Protein AF-A0A2R6G5H4-F1 (afdb_monomer_lite)

Structure (mmCIF, N/CA/C/O backbone):
data_AF-A0A2R6G5H4-F1
#
_entry.id   AF-A0A2R6G5H4-F1
#
loop_
_atom_site.group_PDB
_atom_site.id
_atom_site.type_symbol
_atom_site.label_atom_id
_atom_site.label_alt_id
_atom_site.label_comp_id
_atom_site.label_asym_id
_atom_site.label_entity_id
_atom_site.label_seq_id
_atom_site.pdbx_PDB_ins_code
_atom_site.Cartn_x
_atom_site.Cartn_y
_atom_site.Cartn_z
_atom_site.occupancy
_atom_site.B_iso_or_equiv
_atom_site.auth_seq_id
_atom_site.auth_comp_id
_atom_site.auth_asym_id
_atom_site.auth_atom_id
_atom_site.pdbx_PDB_model_num
ATOM 1 N N . MET A 1 1 ? 20.230 6.333 -19.711 1.00 65.38 1 MET A N 1
ATOM 2 C CA . MET A 1 1 ? 18.895 6.264 -19.103 1.00 65.38 1 MET A CA 1
ATOM 3 C C . MET A 1 1 ? 18.221 7.613 -19.285 1.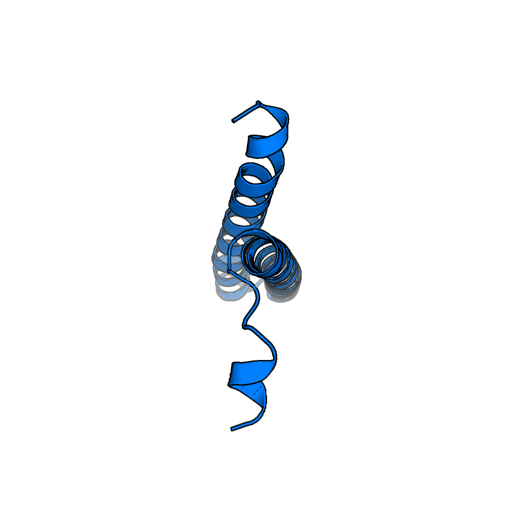00 65.38 1 MET A C 1
ATOM 5 O O . MET A 1 1 ? 18.756 8.617 -18.824 1.00 65.38 1 MET A O 1
ATOM 9 N N . SER A 1 2 ? 17.148 7.660 -20.063 1.00 86.94 2 SER A N 1
ATOM 10 C CA . SER A 1 2 ? 16.364 8.869 -20.316 1.00 86.94 2 SER A CA 1
ATOM 11 C C . SER A 1 2 ? 15.376 9.134 -19.172 1.00 86.94 2 SER A C 1
ATOM 13 O O . SER A 1 2 ? 15.079 8.240 -18.383 1.00 86.94 2 SER A O 1
ATOM 15 N N . ILE A 1 3 ? 14.839 10.357 -19.083 1.00 83.06 3 ILE A N 1
ATOM 16 C CA . ILE A 1 3 ? 13.796 10.693 -18.094 1.00 83.06 3 ILE A CA 1
ATOM 17 C C . ILE A 1 3 ? 12.580 9.769 -18.253 1.00 83.06 3 ILE A C 1
ATOM 19 O O . ILE A 1 3 ? 12.020 9.339 -17.253 1.00 83.06 3 ILE A O 1
ATOM 23 N N . ALA A 1 4 ? 12.211 9.423 -19.490 1.00 82.56 4 ALA A N 1
ATOM 24 C CA . ALA A 1 4 ? 11.084 8.536 -19.765 1.00 82.56 4 ALA A CA 1
ATOM 25 C C . ALA A 1 4 ? 11.293 7.126 -19.186 1.00 82.56 4 ALA A C 1
ATOM 27 O O . ALA A 1 4 ? 10.374 6.574 -18.593 1.00 82.56 4 ALA A O 1
ATOM 28 N N . GLU A 1 5 ? 12.513 6.588 -19.274 1.00 79.75 5 GLU A N 1
ATOM 29 C CA . GLU A 1 5 ? 12.868 5.268 -18.724 1.00 79.75 5 GLU A CA 1
ATOM 30 C C . GLU A 1 5 ? 12.871 5.241 -17.186 1.00 79.75 5 GLU A C 1
ATOM 32 O O . GLU A 1 5 ? 12.730 4.181 -16.586 1.00 79.75 5 GLU A O 1
ATOM 37 N N . LEU A 1 6 ? 13.014 6.397 -16.529 1.00 84.94 6 LEU A N 1
ATOM 38 C CA . LEU A 1 6 ? 12.939 6.505 -15.068 1.00 84.94 6 LEU A CA 1
ATOM 39 C C . LEU A 1 6 ? 11.507 6.647 -14.544 1.00 84.94 6 LEU A C 1
ATOM 41 O O . LEU A 1 6 ? 11.276 6.400 -13.362 1.00 84.94 6 LEU A O 1
ATOM 45 N N . LEU A 1 7 ? 10.544 7.048 -15.378 1.00 86.12 7 LEU A N 1
ATOM 46 C CA . LEU A 1 7 ? 9.183 7.322 -14.914 1.00 86.12 7 LEU A CA 1
ATOM 47 C C . LEU A 1 7 ? 8.470 6.066 -14.420 1.00 86.12 7 LEU A C 1
ATOM 49 O O . LEU A 1 7 ? 7.820 6.130 -13.383 1.00 86.12 7 LEU A O 1
ATOM 53 N N . GLU A 1 8 ? 8.610 4.938 -15.114 1.00 86.06 8 GLU A N 1
ATOM 54 C CA . GLU A 1 8 ? 7.986 3.675 -14.704 1.00 86.06 8 GLU A CA 1
ATOM 55 C C . GLU A 1 8 ? 8.463 3.174 -13.336 1.00 86.06 8 GLU A C 1
ATOM 57 O O . GLU A 1 8 ? 7.617 3.020 -12.452 1.00 86.06 8 GLU A O 1
ATOM 62 N N . PRO A 1 9 ? 9.772 2.961 -13.088 1.00 87.00 9 PRO A N 1
ATOM 63 C CA . PRO A 1 9 ? 10.223 2.466 -11.791 1.00 87.00 9 PRO A CA 1
ATOM 64 C C . PRO A 1 9 ? 9.937 3.463 -10.661 1.00 87.00 9 PRO A C 1
ATOM 66 O O . PRO A 1 9 ? 9.609 3.053 -9.548 1.00 87.00 9 PRO A O 1
ATOM 69 N N . VAL A 1 10 ? 9.997 4.772 -10.934 1.00 90.88 10 VAL A N 1
ATOM 70 C CA . VAL A 1 10 ? 9.641 5.807 -9.951 1.00 90.88 10 VAL A CA 1
ATOM 71 C C . VAL A 1 10 ? 8.144 5.789 -9.644 1.00 90.88 10 VAL A C 1
ATOM 73 O O . VAL A 1 10 ? 7.766 5.863 -8.476 1.00 90.88 10 VAL A O 1
ATOM 76 N N . ALA A 1 11 ? 7.286 5.662 -10.657 1.00 90.56 11 ALA A N 1
ATOM 77 C CA . ALA A 1 11 ? 5.844 5.562 -10.467 1.00 90.56 11 ALA A CA 1
ATOM 78 C C . ALA A 1 11 ? 5.470 4.277 -9.720 1.00 90.56 11 ALA A C 1
ATOM 80 O O . ALA A 1 11 ? 4.688 4.333 -8.773 1.00 90.56 11 ALA A O 1
ATOM 81 N N . ALA A 1 12 ? 6.072 3.141 -10.078 1.00 90.94 12 ALA A N 1
ATOM 82 C CA . ALA A 1 12 ? 5.859 1.867 -9.401 1.00 90.94 12 ALA A CA 1
ATOM 83 C C . ALA A 1 12 ? 6.275 1.936 -7.924 1.00 90.94 12 ALA A C 1
ATOM 85 O O . ALA A 1 12 ? 5.525 1.506 -7.043 1.00 90.94 12 ALA A O 1
ATOM 86 N N . LEU A 1 13 ? 7.423 2.555 -7.631 1.00 92.69 13 LEU A N 1
ATOM 87 C CA . LEU A 1 13 ? 7.867 2.800 -6.261 1.00 92.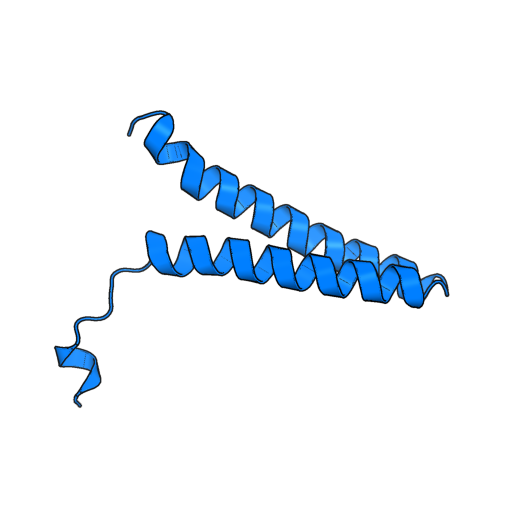69 13 LEU A CA 1
ATOM 88 C C . LEU A 1 13 ? 6.892 3.715 -5.509 1.00 92.69 13 LEU A C 1
ATOM 90 O O . LEU A 1 13 ? 6.507 3.403 -4.385 1.00 92.69 13 LEU A O 1
ATOM 94 N N . ALA A 1 14 ? 6.458 4.818 -6.123 1.00 95.50 14 ALA A N 1
ATOM 95 C CA . ALA A 1 14 ? 5.519 5.753 -5.509 1.00 95.50 14 ALA A CA 1
ATOM 96 C C . ALA A 1 14 ? 4.170 5.088 -5.188 1.00 95.50 14 ALA A C 1
ATOM 98 O O . ALA A 1 14 ? 3.650 5.259 -4.087 1.00 95.50 14 ALA A O 1
ATOM 99 N N . ILE A 1 15 ? 3.636 4.286 -6.113 1.00 95.69 15 ILE A N 1
ATOM 100 C CA . ILE A 1 15 ? 2.403 3.509 -5.927 1.00 95.69 15 ILE A CA 1
ATOM 101 C C . ILE A 1 15 ? 2.571 2.494 -4.789 1.00 95.69 15 ILE A C 1
ATOM 103 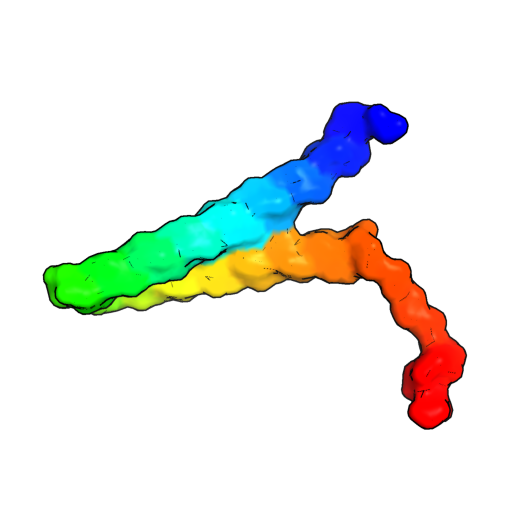O O . ILE A 1 15 ? 1.702 2.392 -3.924 1.00 95.69 15 ILE A O 1
ATOM 107 N N . THR A 1 16 ? 3.710 1.798 -4.739 1.00 95.62 16 THR A N 1
ATOM 108 C CA . THR A 1 16 ? 4.018 0.833 -3.672 1.00 95.62 16 THR A CA 1
ATOM 109 C C . THR A 1 16 ? 4.064 1.514 -2.302 1.00 95.62 16 THR A C 1
ATOM 111 O O . THR A 1 16 ? 3.441 1.047 -1.350 1.00 95.62 16 THR A O 1
ATOM 114 N N . LEU A 1 17 ? 4.755 2.652 -2.196 1.00 96.94 17 LEU A N 1
ATOM 115 C CA . LEU A 1 17 ? 4.841 3.423 -0.953 1.00 96.94 17 LEU A CA 1
ATOM 116 C C . LEU A 1 17 ? 3.476 3.976 -0.527 1.00 96.94 17 LEU A C 1
ATOM 118 O O . LEU A 1 17 ? 3.146 3.935 0.657 1.00 96.94 17 LEU A O 1
ATOM 122 N N . ALA A 1 18 ? 2.667 4.450 -1.477 1.00 97.12 18 ALA A N 1
ATOM 123 C CA . ALA A 1 18 ? 1.306 4.902 -1.207 1.00 97.12 18 ALA A CA 1
ATOM 124 C C . ALA A 1 18 ? 0.424 3.760 -0.678 1.00 97.12 18 ALA A C 1
ATOM 126 O O . ALA A 1 18 ? -0.305 3.956 0.293 1.00 97.12 18 ALA A O 1
ATOM 127 N N . GLY A 1 19 ? 0.533 2.561 -1.259 1.00 97.25 19 GLY A N 1
ATOM 128 C CA . GLY A 1 19 ? -0.166 1.371 -0.778 1.00 97.25 19 GLY A CA 1
ATOM 129 C C . GLY A 1 19 ? 0.249 0.975 0.641 1.00 97.25 19 GLY A C 1
ATOM 130 O O . GLY A 1 19 ? -0.607 0.799 1.504 1.00 97.25 19 GLY A O 1
ATOM 131 N N . ALA A 1 20 ? 1.554 0.940 0.927 1.00 97.62 20 ALA A N 1
ATOM 132 C CA . ALA A 1 20 ? 2.066 0.657 2.272 1.00 97.62 20 ALA A CA 1
ATOM 133 C C . ALA A 1 20 ? 1.588 1.690 3.309 1.00 97.62 20 ALA A C 1
ATOM 135 O O . ALA A 1 20 ? 1.218 1.341 4.430 1.00 97.62 20 ALA A O 1
ATOM 136 N N . PHE A 1 21 ? 1.560 2.970 2.934 1.00 98.19 21 PHE A N 1
ATOM 137 C CA . PHE A 1 21 ? 1.043 4.031 3.792 1.00 98.19 21 PHE A CA 1
ATOM 138 C C . PHE A 1 21 ? -0.465 3.891 4.047 1.00 98.19 21 PHE A C 1
ATOM 140 O O . PHE A 1 21 ? -0.921 4.101 5.175 1.00 98.19 21 PHE A O 1
ATOM 147 N N . ALA A 1 22 ? -1.239 3.508 3.028 1.00 98.06 22 ALA A N 1
ATOM 148 C CA . ALA A 1 22 ? -2.669 3.255 3.163 1.00 98.06 22 ALA A CA 1
ATOM 149 C C . ALA A 1 22 ? -2.954 2.101 4.137 1.00 98.06 22 ALA A C 1
ATOM 151 O O . ALA A 1 22 ? -3.832 2.249 4.979 1.00 98.06 22 ALA A O 1
ATOM 152 N N . GLU A 1 23 ? -2.172 1.018 4.102 1.00 97.62 23 GLU A N 1
ATOM 153 C CA . GLU A 1 23 ? -2.282 -0.107 5.050 1.00 97.62 23 GLU A CA 1
ATOM 154 C C . GLU A 1 23 ? -1.975 0.308 6.498 1.00 97.62 23 GLU A C 1
ATOM 156 O O . GLU A 1 23 ? -2.720 -0.011 7.429 1.00 97.62 23 GLU A O 1
ATOM 161 N N . LEU A 1 24 ? -0.908 1.089 6.709 1.00 98.06 24 LEU A N 1
ATOM 162 C CA . LEU A 1 24 ? -0.594 1.627 8.038 1.00 98.06 24 LEU A CA 1
ATOM 163 C C . LEU A 1 24 ? -1.736 2.508 8.553 1.00 98.06 24 LEU A C 1
ATOM 165 O O . LEU A 1 24 ? -2.172 2.363 9.695 1.00 98.06 24 LEU A O 1
ATOM 169 N N . THR A 1 25 ? -2.262 3.377 7.695 1.00 97.88 25 THR A N 1
ATOM 170 C CA . THR A 1 25 ? -3.375 4.266 8.035 1.00 97.88 25 THR A CA 1
ATOM 171 C C . THR A 1 25 ? -4.653 3.470 8.309 1.00 97.88 25 THR A C 1
ATOM 173 O O . THR A 1 25 ? -5.349 3.747 9.283 1.00 97.88 25 THR A O 1
ATOM 176 N N . ALA A 1 26 ? -4.942 2.437 7.515 1.00 97.69 26 ALA A N 1
ATOM 177 C CA . ALA A 1 26 ? -6.073 1.536 7.710 1.00 97.69 26 ALA A CA 1
ATOM 178 C C . ALA A 1 26 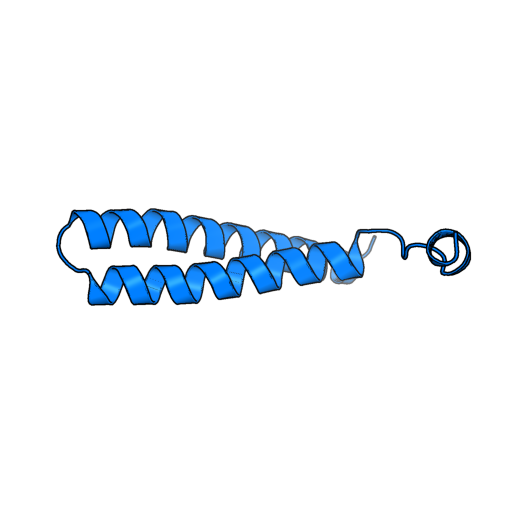? -6.070 0.928 9.116 1.00 97.69 26 ALA A C 1
ATOM 180 O O . ALA A 1 26 ? -7.090 0.979 9.805 1.00 97.69 26 ALA A O 1
ATOM 181 N N . SER A 1 27 ? -4.913 0.435 9.577 1.00 97.62 27 SER A N 1
ATOM 182 C CA . SER A 1 27 ? -4.777 -0.126 10.925 1.00 97.62 27 SER A CA 1
ATOM 183 C C . SER A 1 27 ? -5.128 0.888 12.019 1.00 97.62 27 SER A C 1
ATOM 185 O O . SER A 1 27 ? -5.839 0.546 12.963 1.00 97.62 27 SER A O 1
ATOM 187 N N . GLN A 1 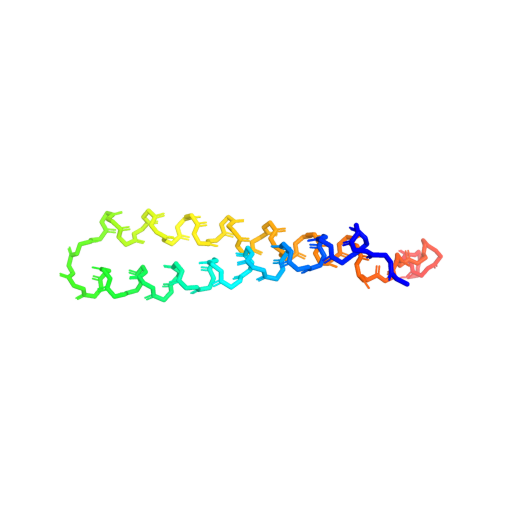28 ? -4.731 2.155 11.857 1.00 97.88 28 GLN A N 1
ATOM 188 C CA . GLN A 1 28 ? -5.061 3.225 12.800 1.00 97.88 28 GLN A CA 1
ATOM 189 C C . GLN A 1 28 ? -6.565 3.515 12.849 1.00 97.88 28 GLN A C 1
ATOM 191 O O . GLN A 1 28 ? -7.112 3.662 13.940 1.00 97.88 28 GLN A O 1
ATOM 196 N N . TRP A 1 29 ? -7.253 3.543 11.703 1.00 97.94 29 TRP A N 1
ATOM 197 C CA . TRP A 1 29 ? -8.710 3.731 11.661 1.00 97.94 29 TRP A CA 1
ATOM 198 C C . TRP A 1 29 ? -9.467 2.548 12.270 1.00 97.94 29 TRP A C 1
ATOM 200 O O . TRP A 1 29 ? -10.407 2.758 13.035 1.00 97.94 29 TRP A O 1
ATOM 210 N N . VAL A 1 30 ? -9.027 1.311 12.007 1.00 96.94 30 VAL A N 1
ATOM 211 C CA . VAL A 1 30 ? -9.611 0.116 12.639 1.00 96.94 30 VAL A CA 1
ATOM 212 C C . VAL A 1 30 ? -9.438 0.168 14.158 1.00 96.94 30 VAL A C 1
ATOM 214 O O . VAL A 1 30 ? -10.409 -0.031 14.886 1.00 96.94 30 VAL A O 1
ATOM 217 N N . MET A 1 31 ? -8.236 0.486 14.648 1.00 96.31 31 MET A N 1
ATOM 218 C CA . MET A 1 31 ? -7.966 0.630 16.085 1.00 96.31 31 MET A CA 1
ATOM 219 C C . MET A 1 31 ? -8.714 1.817 16.711 1.00 96.31 31 MET A C 1
ATOM 221 O O . MET A 1 31 ? -9.032 1.780 17.897 1.00 96.31 31 MET A O 1
ATOM 225 N N . GLY A 1 32 ? -9.023 2.844 15.917 1.00 97.00 32 GLY A N 1
ATOM 226 C CA . GLY A 1 32 ? -9.838 3.995 16.302 1.00 97.00 32 GLY A CA 1
ATOM 227 C C . GLY A 1 32 ? -11.350 3.736 16.330 1.00 97.00 32 GLY A C 1
ATOM 228 O O . GLY A 1 32 ? -12.095 4.634 16.708 1.00 97.00 32 GLY A O 1
ATOM 229 N N . GLY A 1 33 ? -11.813 2.537 15.953 1.00 96.50 33 GLY A N 1
ATOM 230 C CA . GLY A 1 33 ? -13.232 2.151 15.954 1.00 96.50 33 GLY A CA 1
ATOM 231 C C . GLY A 1 33 ? -13.979 2.424 14.643 1.00 96.50 33 GLY A C 1
ATOM 232 O O . GLY A 1 33 ? -15.125 2.013 14.486 1.00 96.50 33 GLY A O 1
ATOM 233 N N . GLU A 1 34 ? -13.324 3.042 13.666 1.00 97.25 34 GLU A N 1
ATOM 234 C CA . GLU A 1 34 ? -13.886 3.383 12.356 1.00 97.25 34 GLU A CA 1
ATOM 235 C C . GLU A 1 34 ? -13.597 2.267 11.344 1.00 97.25 34 GLU A C 1
ATOM 237 O O . GLU A 1 34 ? -12.840 2.409 10.378 1.00 97.25 34 GLU A O 1
ATOM 242 N N . THR A 1 35 ? -14.191 1.097 11.588 1.00 96.81 35 THR A N 1
ATOM 243 C CA . THR A 1 35 ? -13.870 -0.136 10.854 1.00 96.81 35 THR A CA 1
ATOM 244 C C . THR A 1 35 ? -14.161 -0.037 9.357 1.00 96.81 35 THR A C 1
ATOM 246 O O . THR A 1 35 ? -13.388 -0.557 8.561 1.00 96.81 35 THR A O 1
ATOM 249 N N . VAL A 1 36 ? -15.236 0.644 8.945 1.00 98.06 36 VAL A N 1
ATOM 250 C CA . VAL A 1 36 ? -15.598 0.763 7.519 1.00 98.06 36 VAL A CA 1
ATOM 251 C C . VAL A 1 36 ? -14.540 1.552 6.746 1.00 98.06 36 VAL A C 1
ATOM 253 O O . VAL A 1 36 ? -14.100 1.111 5.685 1.00 98.06 36 VAL A O 1
ATOM 256 N N . VAL A 1 37 ? -14.092 2.685 7.295 1.00 97.38 37 VAL A N 1
ATOM 257 C CA . VAL A 1 37 ? -13.031 3.507 6.693 1.00 97.38 37 VAL A CA 1
ATOM 258 C C . VAL A 1 37 ? -11.716 2.734 6.667 1.00 97.38 37 VAL A C 1
ATOM 260 O O . VAL A 1 37 ? -11.045 2.700 5.637 1.00 97.38 37 VAL A O 1
ATOM 263 N N . GLY A 1 38 ? -11.378 2.061 7.769 1.00 98.12 38 GLY A N 1
ATOM 264 C CA . GLY A 1 38 ? -10.183 1.229 7.85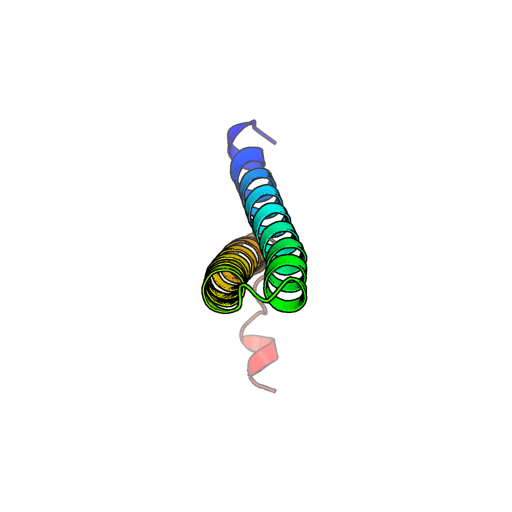5 1.00 98.12 38 GLY A CA 1
ATOM 265 C C . GLY A 1 38 ? -10.163 0.108 6.812 1.00 98.12 38 GLY A C 1
ATOM 266 O O . GLY A 1 38 ? -9.182 -0.036 6.090 1.00 98.12 38 GLY A O 1
ATOM 267 N N . LEU A 1 39 ? -11.258 -0.639 6.658 1.00 97.94 39 LEU A N 1
ATOM 268 C CA . LEU A 1 39 ? -11.360 -1.712 5.663 1.00 97.94 39 LEU A CA 1
ATOM 269 C C . LEU A 1 39 ? -11.294 -1.191 4.225 1.00 97.94 39 LEU A C 1
ATOM 271 O O . LEU A 1 39 ? -10.667 -1.820 3.376 1.00 97.94 39 LEU A O 1
ATOM 275 N N . TRP A 1 40 ? -11.907 -0.038 3.948 1.00 97.75 40 TRP A N 1
ATOM 276 C CA . TRP A 1 40 ? -11.798 0.603 2.639 1.00 97.75 40 TRP A CA 1
ATOM 277 C C . TRP A 1 40 ? -10.350 0.995 2.317 1.00 97.75 40 TRP A C 1
ATOM 279 O O . TRP A 1 40 ? -9.865 0.725 1.218 1.00 97.75 40 TRP A O 1
ATOM 289 N N . LEU A 1 41 ? -9.641 1.589 3.280 1.00 97.94 41 LEU A N 1
ATOM 290 C CA . LEU A 1 41 ? -8.233 1.950 3.119 1.00 97.94 41 LEU A CA 1
ATOM 291 C C . LEU A 1 41 ? -7.343 0.722 2.927 1.00 97.94 41 LEU A C 1
ATOM 293 O O . LEU A 1 41 ? -6.486 0.756 2.050 1.00 97.94 41 LEU A O 1
ATOM 297 N N . ALA A 1 42 ? -7.574 -0.357 3.680 1.00 97.75 42 ALA A N 1
ATOM 298 C CA . ALA A 1 42 ? -6.852 -1.617 3.507 1.00 97.75 42 ALA A CA 1
ATOM 299 C C . ALA A 1 42 ? -7.089 -2.198 2.105 1.00 97.75 42 ALA A C 1
ATOM 301 O O . ALA A 1 42 ? -6.152 -2.557 1.405 1.00 97.75 42 ALA A O 1
ATOM 302 N N . TYR A 1 43 ? -8.337 -2.210 1.631 1.00 98.19 43 TYR A N 1
ATOM 303 C CA . TYR A 1 43 ? -8.655 -2.686 0.284 1.00 98.19 43 TYR A CA 1
ATOM 304 C C . TYR A 1 43 ? -7.925 -1.884 -0.808 1.00 98.19 43 TYR A C 1
ATOM 306 O O . TYR A 1 43 ? -7.306 -2.462 -1.703 1.00 98.19 43 TYR A O 1
ATOM 314 N N . MET A 1 44 ? -7.946 -0.552 -0.719 1.00 97.88 44 MET A N 1
ATOM 315 C CA . MET A 1 44 ? -7.242 0.314 -1.672 1.00 97.88 44 MET A CA 1
ATOM 316 C C . MET A 1 44 ? -5.715 0.202 -1.546 1.00 97.88 44 MET A C 1
ATOM 318 O O . MET A 1 44 ? -5.014 0.242 -2.558 1.00 97.88 44 MET A O 1
ATOM 322 N N . GLY A 1 45 ? -5.202 0.030 -0.325 1.00 97.56 45 GLY A N 1
ATOM 323 C CA . GLY A 1 45 ? -3.788 -0.199 -0.036 1.00 97.56 45 GLY A CA 1
ATOM 324 C C . GLY A 1 45 ? -3.276 -1.488 -0.669 1.00 97.56 45 GLY A C 1
ATOM 325 O O . GLY A 1 45 ? -2.282 -1.455 -1.395 1.00 97.56 45 GLY A O 1
ATOM 326 N N . ALA A 1 46 ? -4.013 -2.586 -0.505 1.00 97.12 46 ALA A N 1
ATOM 327 C CA . ALA A 1 46 ? -3.720 -3.871 -1.126 1.00 97.12 46 ALA A CA 1
ATOM 328 C C . ALA A 1 46 ? -3.704 -3.790 -2.662 1.00 97.12 46 ALA A C 1
ATOM 330 O O . ALA A 1 46 ? -2.788 -4.321 -3.292 1.00 97.12 46 ALA A O 1
ATOM 331 N N . ILE A 1 47 ? -4.662 -3.082 -3.276 1.00 97.25 47 ILE A N 1
ATOM 332 C CA . ILE A 1 47 ? -4.679 -2.854 -4.732 1.00 97.25 47 ILE A CA 1
ATOM 333 C C . ILE A 1 47 ? -3.433 -2.084 -5.181 1.00 97.25 47 ILE A C 1
ATOM 335 O O . ILE A 1 47 ? -2.789 -2.476 -6.153 1.00 97.25 47 ILE A O 1
ATOM 339 N N . ALA A 1 48 ? -3.084 -0.999 -4.486 1.00 95.88 48 ALA A N 1
ATOM 340 C CA . ALA A 1 48 ? -1.917 -0.192 -4.825 1.00 95.88 48 ALA A CA 1
ATOM 341 C C . ALA A 1 48 ? -0.611 -0.983 -4.659 1.00 95.88 48 ALA A C 1
ATOM 343 O O . ALA A 1 48 ? 0.234 -0.957 -5.550 1.00 95.88 48 ALA A O 1
ATOM 344 N N . LEU A 1 49 ? -0.461 -1.748 -3.574 1.00 94.88 49 LEU A N 1
ATOM 345 C CA . LEU A 1 49 ? 0.692 -2.628 -3.369 1.00 94.88 49 LEU A CA 1
ATOM 346 C C . LEU A 1 49 ? 0.807 -3.677 -4.473 1.00 94.88 49 LEU A C 1
ATOM 348 O O . LEU A 1 49 ? 1.890 -3.856 -5.024 1.00 94.88 49 LEU A O 1
ATOM 352 N N . TYR A 1 50 ? -0.298 -4.333 -4.831 1.00 91.62 50 TYR A N 1
ATOM 353 C CA . TYR A 1 50 ? -0.313 -5.304 -5.920 1.00 91.62 50 TYR A CA 1
ATOM 354 C C . TYR A 1 50 ? 0.087 -4.661 -7.250 1.00 91.62 50 TYR A C 1
ATOM 356 O O . TYR A 1 50 ? 0.948 -5.190 -7.945 1.00 91.62 50 TYR A O 1
ATOM 364 N N . ALA A 1 51 ? -0.477 -3.499 -7.587 1.00 90.75 51 ALA A N 1
ATOM 365 C CA . ALA A 1 51 ? -0.148 -2.791 -8.820 1.00 90.75 51 ALA A CA 1
ATOM 366 C C . ALA A 1 51 ? 1.331 -2.373 -8.870 1.00 90.75 51 ALA A C 1
ATOM 368 O O . ALA A 1 51 ? 2.006 -2.618 -9.868 1.00 90.75 51 ALA A O 1
ATOM 369 N N . GLY A 1 52 ? 1.850 -1.787 -7.788 1.00 89.62 52 GLY A N 1
ATOM 370 C CA . GLY A 1 52 ? 3.250 -1.377 -7.693 1.00 89.62 52 GLY A CA 1
ATOM 371 C C . GLY A 1 52 ? 4.214 -2.561 -7.798 1.00 89.62 52 GLY A C 1
ATOM 372 O O . GLY A 1 52 ? 5.153 -2.522 -8.591 1.00 89.62 52 GLY A O 1
ATOM 373 N N . LEU A 1 53 ? 3.944 -3.650 -7.070 1.00 86.81 53 LEU A N 1
ATOM 374 C CA . LEU A 1 53 ? 4.765 -4.862 -7.104 1.00 86.81 53 LEU A CA 1
ATOM 375 C C . LEU A 1 53 ? 4.665 -5.613 -8.430 1.00 86.81 53 LEU A C 1
ATOM 377 O O . LEU A 1 53 ? 5.671 -6.146 -8.878 1.00 86.81 53 LEU A O 1
ATOM 381 N N . PHE A 1 54 ? 3.498 -5.654 -9.072 1.00 84.94 54 PHE A N 1
ATOM 382 C CA . PHE A 1 54 ? 3.333 -6.299 -10.374 1.00 84.94 54 PHE A CA 1
ATOM 383 C C . PHE A 1 54 ? 4.133 -5.577 -11.460 1.00 84.94 54 PHE A C 1
ATOM 385 O O . PHE A 1 54 ? 4.805 -6.227 -12.253 1.00 84.94 54 PHE A O 1
ATOM 392 N N . VAL A 1 55 ? 4.129 -4.240 -11.463 1.00 79.94 55 VAL A N 1
ATOM 393 C CA . VAL A 1 55 ? 4.945 -3.448 -12.399 1.00 79.94 55 VAL A CA 1
ATOM 394 C C . VAL A 1 55 ? 6.438 -3.664 -12.142 1.00 79.94 55 VAL A C 1
ATOM 396 O O . VAL A 1 55 ? 7.202 -3.842 -13.087 1.00 79.94 55 VAL A O 1
ATOM 399 N N . VAL A 1 56 ? 6.863 -3.730 -10.875 1.00 74.81 56 VAL A N 1
ATOM 400 C CA . VAL A 1 56 ? 8.248 -4.093 -10.533 1.00 74.81 56 VAL A CA 1
ATOM 401 C C . VAL A 1 56 ? 8.566 -5.530 -10.964 1.00 74.81 56 VAL A C 1
ATOM 403 O O . VAL A 1 56 ? 9.612 -5.774 -11.546 1.00 74.81 56 VAL A O 1
ATOM 406 N N . GLY A 1 57 ? 7.675 -6.489 -10.724 1.00 69.06 57 GLY A N 1
ATOM 407 C CA . GLY A 1 57 ? 7.894 -7.898 -11.043 1.00 69.06 57 GLY A CA 1
ATOM 408 C C . GLY A 1 57 ? 7.919 -8.192 -12.542 1.00 69.06 57 GLY A C 1
ATOM 409 O O . GLY A 1 57 ? 8.744 -8.981 -12.978 1.00 69.06 57 GLY A O 1
ATOM 410 N N . GLY A 1 58 ? 7.063 -7.540 -13.331 1.00 63.88 58 GLY A N 1
ATOM 411 C CA . GLY A 1 58 ? 6.997 -7.711 -14.785 1.00 63.88 58 GLY A CA 1
ATOM 412 C C . GLY A 1 58 ? 7.998 -6.862 -15.574 1.00 63.88 58 GLY A C 1
ATOM 413 O O . GLY A 1 58 ? 8.249 -7.160 -16.735 1.00 63.88 58 GLY A O 1
ATOM 414 N N . GLY A 1 59 ? 8.558 -5.806 -14.973 1.00 61.62 59 GLY A N 1
ATOM 415 C CA . GLY A 1 59 ? 9.533 -4.925 -15.627 1.00 61.62 59 GLY A CA 1
ATOM 416 C C . GLY A 1 59 ? 10.976 -5.060 -15.127 1.00 61.62 59 GLY A C 1
ATOM 417 O O . GLY A 1 59 ? 11.894 -4.635 -15.826 1.00 61.62 59 GLY A O 1
ATOM 418 N N . LEU A 1 60 ? 11.200 -5.609 -13.925 1.00 56.66 60 LEU A N 1
ATOM 419 C CA . LEU A 1 60 ? 12.513 -5.612 -13.258 1.00 56.66 60 LEU A CA 1
ATOM 420 C C . LEU A 1 60 ? 13.110 -7.013 -13.044 1.00 56.66 60 LEU A C 1
ATOM 422 O O . LEU A 1 60 ? 14.330 -7.126 -12.918 1.00 56.66 60 LEU A O 1
ATOM 426 N N . LEU A 1 61 ? 12.293 -8.071 -12.970 1.00 61.16 61 LEU A N 1
ATOM 427 C CA . LEU A 1 61 ? 12.805 -9.442 -12.897 1.00 61.16 61 LEU A CA 1
ATOM 428 C C . LEU A 1 61 ? 13.091 -9.955 -14.315 1.00 61.16 61 LEU A C 1
ATOM 430 O O . LEU A 1 61 ? 12.277 -9.731 -15.208 1.00 61.16 61 LEU A O 1
ATOM 434 N N . PRO A 1 62 ? 14.228 -10.635 -14.542 1.00 63.56 62 PRO A N 1
ATOM 435 C CA . PRO A 1 62 ? 14.443 -11.328 -15.802 1.00 63.56 62 PRO A CA 1
ATOM 436 C C . PRO A 1 62 ? 13.362 -12.399 -15.968 1.00 63.56 62 PRO A C 1
ATOM 438 O O . PRO A 1 62 ? 13.078 -13.136 -15.018 1.00 63.56 62 PRO A O 1
ATOM 441 N N . ASP A 1 63 ? 12.785 -12.488 -17.167 1.00 71.31 63 ASP A N 1
ATOM 442 C CA . ASP A 1 63 ? 11.893 -13.588 -17.523 1.00 71.31 63 ASP A CA 1
ATOM 443 C C . ASP A 1 63 ? 12.597 -14.912 -17.209 1.00 71.31 63 ASP A C 1
ATOM 445 O O . ASP A 1 63 ? 13.746 -15.133 -17.608 1.00 71.31 63 ASP A O 1
ATOM 449 N N . VAL A 1 64 ? 11.931 -15.787 -16.455 1.00 72.06 64 VAL A N 1
ATOM 450 C CA . VAL A 1 64 ? 12.453 -17.135 -16.227 1.00 72.06 64 VAL A CA 1
ATOM 451 C C . VAL A 1 64 ? 12.411 -17.848 -17.581 1.00 72.06 64 VAL A C 1
ATOM 453 O O . VAL A 1 64 ? 11.326 -17.955 -18.155 1.00 72.06 64 VAL A O 1
ATOM 456 N N . PRO A 1 65 ? 13.550 -18.311 -18.126 1.00 73.00 65 PRO A N 1
ATOM 457 C CA . PRO A 1 65 ? 13.545 -19.014 -19.400 1.00 73.00 65 PRO A CA 1
ATOM 458 C C . PRO A 1 65 ? 12.676 -20.271 -19.278 1.00 73.00 65 PRO A C 1
ATOM 460 O O . PRO A 1 65 ? 12.837 -21.039 -18.330 1.00 73.00 65 PRO A O 1
ATOM 463 N N . GLU A 1 66 ? 11.770 -20.487 -20.238 1.00 67.75 66 GLU A N 1
ATOM 464 C CA . GLU A 1 66 ? 10.835 -21.631 -20.260 1.00 67.75 66 GLU A CA 1
ATOM 465 C C . GLU A 1 66 ? 11.542 -22.989 -20.105 1.00 67.75 66 GLU A C 1
ATOM 467 O O . GLU A 1 66 ? 10.965 -23.926 -19.558 1.00 67.75 66 GLU A O 1
ATOM 472 N N . GLU A 1 67 ? 12.812 -23.084 -20.509 1.00 65.81 67 GLU A N 1
ATOM 473 C CA . GLU A 1 67 ? 13.646 -24.283 -20.354 1.00 65.81 67 GLU A CA 1
ATOM 474 C C . GLU A 1 67 ? 13.869 -24.689 -18.887 1.00 65.81 67 GLU A C 1
ATOM 476 O O . GLU A 1 67 ? 14.000 -25.875 -18.604 1.00 65.81 67 GLU A O 1
ATOM 481 N N . ALA A 1 68 ? 13.859 -23.741 -17.944 1.00 62.41 68 ALA A N 1
ATOM 482 C CA . ALA A 1 68 ? 14.001 -24.021 -16.513 1.00 62.41 68 ALA A CA 1
ATOM 483 C C . ALA A 1 68 ? 12.675 -24.414 -15.831 1.00 62.41 68 ALA A C 1
ATOM 485 O O . ALA A 1 68 ? 12.683 -24.825 -14.674 1.00 62.41 68 ALA A O 1
ATOM 486 N N . ALA A 1 69 ? 11.536 -24.271 -16.520 1.00 62.12 69 ALA A N 1
ATOM 487 C CA . ALA A 1 69 ? 10.205 -24.591 -15.995 1.00 62.12 69 ALA A CA 1
ATOM 488 C C . ALA A 1 69 ? 9.716 -26.001 -16.386 1.00 62.12 69 ALA A C 1
ATOM 490 O O . ALA A 1 69 ? 8.631 -26.406 -15.965 1.00 62.12 69 ALA A O 1
ATOM 491 N N . ALA A 1 70 ? 10.492 -26.730 -17.198 1.00 62.56 70 ALA A N 1
ATOM 492 C CA . ALA A 1 70 ? 10.166 -28.065 -17.702 1.00 62.56 70 ALA A CA 1
ATOM 493 C C . ALA A 1 70 ? 10.891 -29.223 -16.975 1.00 62.56 70 ALA A C 1
ATOM 495 O O . ALA A 1 70 ? 10.685 -30.376 -17.359 1.00 62.56 70 ALA A O 1
ATOM 496 N N . GLU A 1 71 ? 11.709 -28.938 -15.951 1.00 53.41 71 GLU A N 1
ATOM 497 C CA . GLU A 1 71 ? 12.336 -29.946 -15.068 1.00 53.41 71 GLU A CA 1
ATOM 498 C C . GLU A 1 71 ? 11.543 -30.201 -13.779 1.00 53.41 71 GLU A C 1
ATOM 500 O O . GLU A 1 71 ? 11.105 -29.225 -13.126 1.00 53.41 71 GLU A O 1
#

Sequence (71 aa):
MSIAELLEPVAALAITLAGAFAELTASQWVMGGETVVGLWLAYMGAIALYAGLFVVGGGLLPDVPEEAAAE

Foldseek 3Di:
DDPVVVCLLVVLVVLLVQLVVLQVVLVVCVVVVNNVSSVVSNVSSVVSNCSSVVSCCVPPDPDDPVVVVPD

Radius of gyration: 16.69 Å; chains: 1; bounding box: 34×41×37 Å

Secondary structure (DSSP, 8-state):
--HHHHHHHHHHHHHHHHHHHHHHHHHHHHHTT-HHHHHHHHHHHHHHHHHHHHHHHHHHSPPPPGGGG--

pLDDT: mean 86.94, std 13.41, range [53.41, 98.19]